Protein AF-A0A1I5BWS5-F1 (afdb_monomer_lite)

Organism: NCBI:txid287099

Radius of gyration: 13.73 Å; chains: 1; bounding box: 41×24×37 Å

Foldseek 3Di:
DPPQPQDPPVNVLVVLVVAFDALVRLVVVVVCNQWGWRDKAFDPAFAADPPPRDTDRDDDPPGFGMKIWTGHPVHRDIDIDTHHRDPHGDRSVVSVVVND

Secondary structure (DSSP, 8-state):
--------HHHHHHHHHHS-B-HHHHHHHHTTTTSEEEEEEE-SSSEE-TTT--EESS--TT-BSEEEEEEETTEEEEEEEEEPPPSS-B-HHHHHHHT-

pLDDT: mean 71.41, std 15.78, range [27.64, 90.31]

Structure (mmCIF, N/CA/C/O backbone):
data_AF-A0A1I5BWS5-F1
#
_entry.id   AF-A0A1I5BWS5-F1
#
loop_
_atom_site.group_PDB
_atom_site.id
_atom_site.type_symbol
_atom_site.label_atom_id
_atom_site.label_alt_id
_atom_site.label_comp_id
_atom_site.label_asym_id
_atom_site.label_entity_id
_atom_site.label_seq_id
_atom_site.pdbx_PDB_ins_code
_atom_site.Cartn_x
_atom_site.Cartn_y
_atom_site.Cartn_z
_atom_site.occupancy
_atom_site.B_iso_or_equiv
_atom_site.auth_seq_id
_atom_site.auth_comp_id
_atom_site.auth_asym_id
_atom_site.auth_atom_id
_atom_site.pdbx_PDB_model_num
ATOM 1 N N . MET A 1 1 ? -23.717 -10.216 -1.844 1.00 32.53 1 MET A N 1
ATOM 2 C CA . MET A 1 1 ? -22.796 -9.976 -0.706 1.00 32.53 1 MET A CA 1
ATOM 3 C C . MET A 1 1 ? -21.353 -9.957 -1.200 1.00 32.53 1 MET A C 1
ATOM 5 O O . MET A 1 1 ? -20.829 -11.010 -1.544 1.00 32.53 1 MET A O 1
ATOM 9 N N . LYS A 1 2 ? -20.706 -8.785 -1.285 1.00 30.11 2 LYS A N 1
ATOM 10 C CA . LYS A 1 2 ? -19.258 -8.714 -1.544 1.00 30.11 2 LYS A CA 1
ATOM 11 C C . LYS A 1 2 ? -18.541 -9.134 -0.258 1.00 30.11 2 LYS A C 1
ATOM 13 O O . LYS A 1 2 ? -18.718 -8.485 0.766 1.00 30.11 2 LYS A O 1
ATOM 18 N N . LYS A 1 3 ? -17.799 -10.247 -0.292 1.00 27.64 3 LYS A N 1
ATOM 19 C CA . LYS A 1 3 ? -16.961 -10.695 0.829 1.00 27.64 3 LYS A CA 1
ATOM 20 C C . LYS A 1 3 ? -15.888 -9.633 1.066 1.00 27.64 3 LYS A C 1
ATOM 22 O O . LYS A 1 3 ? -14.917 -9.559 0.320 1.00 27.64 3 LYS A O 1
ATOM 27 N N . GLU A 1 4 ? -16.082 -8.782 2.065 1.00 33.72 4 GLU A N 1
ATOM 28 C CA . GLU A 1 4 ? -15.039 -7.863 2.496 1.00 33.72 4 GLU A CA 1
ATOM 29 C C . GLU A 1 4 ? -13.938 -8.688 3.166 1.00 33.72 4 GLU A C 1
ATOM 31 O O . GLU A 1 4 ? -14.104 -9.199 4.273 1.00 33.72 4 GLU A O 1
ATOM 36 N N . VAL A 1 5 ? -12.816 -8.862 2.469 1.00 36.97 5 VAL A N 1
ATOM 37 C CA . VAL A 1 5 ? -11.629 -9.502 3.036 1.00 36.97 5 VAL A CA 1
ATOM 38 C C . VAL A 1 5 ? -11.092 -8.568 4.114 1.00 36.97 5 VAL A C 1
ATOM 40 O O . VAL A 1 5 ? -10.425 -7.578 3.824 1.00 36.97 5 VAL A O 1
ATOM 43 N N . VAL A 1 6 ? -11.416 -8.855 5.373 1.00 40.31 6 VAL A N 1
ATOM 44 C CA . VAL A 1 6 ? -10.812 -8.177 6.520 1.00 40.31 6 VAL A CA 1
ATOM 45 C C . VAL A 1 6 ? -9.341 -8.583 6.550 1.00 40.31 6 VAL A C 1
ATOM 47 O O . VAL A 1 6 ? -8.982 -9.672 6.997 1.00 40.31 6 VAL A O 1
ATOM 50 N N . PHE A 1 7 ? -8.477 -7.723 6.016 1.00 45.06 7 PHE A N 1
ATOM 51 C CA . PHE A 1 7 ? -7.035 -7.925 6.067 1.00 45.06 7 PHE A CA 1
ATOM 52 C C . PHE A 1 7 ? -6.558 -7.760 7.518 1.00 45.06 7 PHE A C 1
ATOM 54 O O . PHE A 1 7 ? -6.295 -6.660 7.994 1.00 45.06 7 PHE A O 1
ATOM 61 N N . ASN A 1 8 ? -6.477 -8.885 8.229 1.00 55.72 8 ASN A N 1
ATOM 62 C CA . ASN A 1 8 ? -5.864 -9.008 9.549 1.00 55.72 8 ASN A CA 1
ATOM 63 C C . ASN A 1 8 ? -4.362 -8.630 9.472 1.00 55.72 8 ASN A C 1
ATOM 65 O O . ASN A 1 8 ? -3.716 -8.843 8.441 1.00 55.72 8 ASN A O 1
ATOM 69 N N . ILE A 1 9 ? -3.800 -8.121 10.576 1.00 55.72 9 ILE A N 1
ATOM 70 C CA . ILE A 1 9 ? -2.363 -7.930 10.880 1.00 55.72 9 ILE A CA 1
ATOM 71 C C . ILE A 1 9 ? -1.440 -8.972 10.218 1.00 55.72 9 ILE A C 1
ATOM 73 O O . ILE A 1 9 ? -0.340 -8.634 9.777 1.00 55.72 9 ILE A O 1
ATOM 77 N N . THR A 1 10 ? -1.870 -10.230 10.101 1.00 56.28 10 THR A N 1
ATOM 78 C CA . THR A 1 10 ? -1.130 -11.312 9.430 1.00 56.28 10 THR A CA 1
ATOM 79 C C . THR A 1 10 ? -0.807 -11.029 7.954 1.00 56.28 10 THR A C 1
ATOM 81 O O . THR A 1 10 ? 0.305 -11.321 7.510 1.00 56.28 10 THR A O 1
ATOM 84 N N . GLY A 1 11 ? -1.732 -10.440 7.189 1.00 61.88 11 GLY A N 1
ATOM 85 C CA . GLY A 1 11 ? -1.511 -10.085 5.781 1.00 61.88 11 GLY A CA 1
ATOM 86 C C . GLY A 1 11 ? -0.523 -8.929 5.626 1.00 61.88 11 GLY A C 1
ATOM 87 O O . GLY A 1 11 ? 0.392 -9.001 4.805 1.00 61.88 11 GLY A O 1
ATOM 88 N N . LEU A 1 12 ? -0.632 -7.923 6.499 1.00 63.50 12 LEU A N 1
ATOM 89 C CA . LEU A 1 12 ? 0.324 -6.817 6.576 1.00 63.50 12 LEU A CA 1
ATOM 90 C C . LEU A 1 12 ? 1.727 -7.339 6.924 1.00 63.50 12 LEU A C 1
ATOM 92 O O . LEU A 1 12 ? 2.698 -6.998 6.261 1.00 63.50 12 LEU A O 1
ATOM 96 N N . ARG 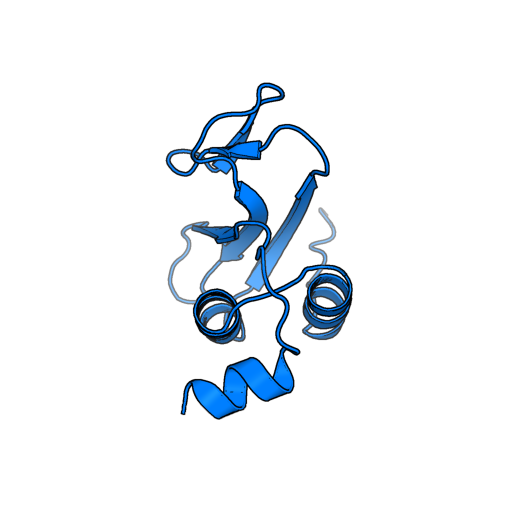A 1 13 ? 1.830 -8.246 7.907 1.00 60.41 13 ARG A N 1
ATOM 97 C CA . ARG A 1 13 ? 3.094 -8.885 8.309 1.00 60.41 13 ARG A CA 1
ATOM 98 C C . ARG A 1 13 ? 3.758 -9.672 7.181 1.00 60.41 13 ARG A C 1
ATOM 100 O O . ARG A 1 13 ? 4.980 -9.645 7.089 1.00 60.41 13 ARG A O 1
ATOM 107 N N . LYS A 1 14 ? 2.995 -10.384 6.345 1.00 64.62 14 LYS A N 1
ATOM 108 C CA . LYS A 1 14 ? 3.554 -11.102 5.186 1.00 64.62 14 LYS A CA 1
ATOM 109 C C . LYS A 1 14 ? 4.097 -10.126 4.145 1.00 64.62 14 LYS A C 1
ATOM 111 O O . LYS A 1 14 ? 5.233 -10.276 3.713 1.00 64.62 14 LYS A O 1
ATOM 116 N N . LEU A 1 15 ? 3.333 -9.088 3.820 1.00 66.56 15 LEU A N 1
ATOM 117 C CA . LEU A 1 15 ? 3.749 -8.036 2.892 1.00 66.56 15 LEU A CA 1
ATOM 118 C C . LEU A 1 15 ? 5.047 -7.349 3.350 1.00 66.56 15 LEU A C 1
ATOM 120 O O . LEU A 1 15 ? 5.993 -7.206 2.585 1.00 66.56 15 LEU A O 1
ATOM 124 N N . VAL A 1 16 ? 5.110 -7.019 4.639 1.00 60.00 16 VAL A N 1
ATOM 125 C CA . VAL A 1 16 ? 6.266 -6.444 5.335 1.00 60.00 16 VAL A CA 1
ATOM 126 C C . VAL A 1 16 ? 7.516 -7.337 5.270 1.00 60.00 16 VAL A C 1
ATOM 128 O O . VAL A 1 16 ? 8.625 -6.820 5.310 1.00 60.00 16 VAL A O 1
ATOM 131 N N . ARG A 1 17 ? 7.381 -8.669 5.179 1.00 60.03 17 ARG A N 1
ATOM 132 C CA . ARG A 1 17 ? 8.548 -9.568 5.049 1.00 60.03 17 ARG A CA 1
ATOM 133 C C . ARG A 1 17 ? 9.175 -9.521 3.660 1.00 60.03 17 ARG A C 1
ATOM 135 O O . ARG A 1 17 ? 10.384 -9.675 3.546 1.00 60.03 17 ARG A O 1
ATOM 142 N N . HIS A 1 18 ? 8.365 -9.326 2.623 1.00 63.22 18 HIS A N 1
ATOM 143 C CA . HIS A 1 18 ? 8.840 -9.278 1.237 1.00 63.22 18 HIS A CA 1
ATOM 144 C C . HIS A 1 18 ? 9.189 -7.857 0.784 1.00 63.22 18 HIS A C 1
ATOM 146 O O . HIS A 1 18 ? 9.949 -7.672 -0.165 1.00 63.22 18 HIS A O 1
ATOM 152 N N . TYR A 1 19 ? 8.663 -6.850 1.479 1.00 65.19 19 TYR A N 1
ATOM 153 C CA . TYR A 1 19 ? 8.900 -5.450 1.188 1.00 65.19 19 TYR A CA 1
ATOM 154 C C . TYR A 1 19 ? 9.949 -4.864 2.134 1.00 65.19 19 TYR A C 1
ATOM 156 O O . TYR A 1 19 ? 9.752 -4.815 3.346 1.00 65.19 19 TYR A O 1
ATOM 164 N N . LYS A 1 20 ? 11.066 -4.382 1.580 1.00 66.25 20 LYS A N 1
ATOM 165 C CA . LYS A 1 20 ? 12.087 -3.666 2.353 1.00 66.25 20 LYS A CA 1
ATOM 166 C C . LYS A 1 20 ? 11.499 -2.331 2.815 1.00 66.25 20 LYS A C 1
ATOM 168 O O . LYS A 1 20 ? 11.277 -1.444 1.993 1.00 66.25 20 LYS A O 1
ATOM 173 N N . LEU A 1 21 ? 11.220 -2.212 4.111 1.00 66.12 21 LEU A N 1
ATOM 174 C CA . LEU A 1 21 ? 10.736 -0.980 4.731 1.00 66.12 21 LEU A CA 1
ATOM 175 C C . LEU A 1 21 ? 11.905 -0.209 5.335 1.00 66.12 21 LEU A C 1
ATOM 177 O O . LEU A 1 21 ? 12.810 -0.800 5.926 1.00 66.12 21 LEU A O 1
ATOM 181 N N . ASN A 1 22 ? 11.844 1.113 5.229 1.00 67.81 22 ASN A N 1
ATOM 182 C CA . ASN A 1 22 ? 12.627 2.005 6.076 1.00 67.81 22 ASN A CA 1
ATOM 183 C C . ASN A 1 22 ? 11.808 2.397 7.323 1.00 67.81 22 ASN A C 1
ATOM 185 O O . ASN A 1 22 ? 10.602 2.144 7.411 1.00 67.81 22 ASN A O 1
ATOM 189 N N . THR A 1 23 ? 12.463 3.051 8.278 1.00 67.81 23 THR A N 1
ATOM 190 C CA . THR A 1 23 ? 11.869 3.537 9.534 1.00 67.81 23 THR A CA 1
ATOM 191 C C . THR A 1 23 ? 10.608 4.383 9.310 1.00 67.81 23 THR A C 1
ATOM 193 O O . THR A 1 23 ? 9.572 4.161 9.940 1.00 67.81 23 THR A O 1
ATOM 196 N N . ARG A 1 24 ? 10.640 5.299 8.333 1.00 72.88 24 ARG A N 1
ATOM 197 C CA . ARG A 1 24 ? 9.514 6.189 8.009 1.00 72.88 24 ARG A CA 1
ATOM 198 C C . ARG A 1 24 ? 8.300 5.424 7.478 1.00 72.88 24 ARG A C 1
ATOM 200 O O . ARG A 1 24 ? 7.162 5.781 7.780 1.00 72.88 24 ARG A O 1
ATOM 207 N N . ASP A 1 25 ? 8.526 4.377 6.698 1.00 73.62 25 ASP A N 1
ATOM 208 C CA . ASP A 1 25 ? 7.464 3.542 6.143 1.00 73.62 25 ASP A CA 1
ATOM 209 C C . ASP A 1 25 ? 6.831 2.650 7.219 1.00 73.62 25 ASP A C 1
ATOM 211 O O . ASP A 1 25 ? 5.609 2.492 7.246 1.00 73.62 25 ASP A O 1
ATOM 215 N N . ALA A 1 26 ? 7.625 2.145 8.169 1.00 71.75 26 ALA A N 1
ATOM 216 C CA . ALA A 1 26 ? 7.111 1.398 9.316 1.00 71.75 26 ALA A CA 1
ATOM 217 C C . ALA A 1 26 ? 6.210 2.259 10.219 1.00 71.75 26 ALA A C 1
ATOM 219 O O . ALA A 1 26 ? 5.139 1.804 10.625 1.00 71.75 26 ALA A O 1
ATOM 220 N N . LEU A 1 27 ? 6.585 3.519 10.469 1.00 73.06 27 LEU A N 1
ATOM 221 C CA . LEU A 1 27 ? 5.753 4.479 11.204 1.00 73.06 27 LEU A CA 1
ATOM 222 C C . LEU A 1 27 ? 4.401 4.723 10.526 1.00 73.06 27 LEU A C 1
ATOM 224 O O . LEU A 1 27 ? 3.358 4.693 11.181 1.00 73.06 27 LEU A O 1
ATOM 228 N N . LYS A 1 28 ? 4.396 4.903 9.200 1.00 79.44 28 LYS A N 1
ATOM 229 C CA . LYS A 1 28 ? 3.153 5.070 8.430 1.00 79.44 28 LYS A CA 1
ATOM 230 C C . LYS A 1 28 ? 2.258 3.835 8.528 1.00 79.44 28 LYS A C 1
ATOM 232 O O . LYS A 1 28 ? 1.053 3.970 8.715 1.00 79.44 28 LYS A O 1
ATOM 237 N N . LEU A 1 29 ? 2.843 2.638 8.451 1.00 77.44 29 LEU A N 1
ATOM 238 C CA . LEU A 1 29 ? 2.114 1.379 8.623 1.00 77.44 29 LEU A CA 1
ATOM 239 C C . LEU A 1 29 ? 1.559 1.217 10.041 1.00 77.44 29 LEU A C 1
ATOM 241 O O . LEU A 1 29 ? 0.452 0.707 10.195 1.00 77.44 29 LEU A O 1
ATOM 245 N N . ARG A 1 30 ? 2.273 1.691 11.073 1.00 73.69 30 ARG A N 1
ATOM 246 C CA . ARG A 1 30 ? 1.776 1.683 12.457 1.00 73.69 30 ARG A CA 1
ATOM 247 C C . ARG A 1 30 ? 0.488 2.499 12.597 1.00 73.69 30 ARG A C 1
ATOM 249 O O . ARG A 1 30 ? -0.442 2.066 13.271 1.00 73.69 30 ARG A O 1
ATOM 256 N N . GLY A 1 31 ? 0.384 3.627 11.896 1.00 74.94 31 GLY A N 1
ATOM 257 C CA . GLY A 1 31 ? -0.846 4.426 11.848 1.00 74.94 31 GLY A CA 1
ATOM 258 C C . GLY A 1 31 ? -2.061 3.685 11.268 1.00 74.94 31 GLY A C 1
ATOM 259 O O . GLY A 1 31 ? -3.199 4.086 11.508 1.00 74.94 31 GLY A O 1
ATOM 260 N N . LEU A 1 32 ? -1.847 2.581 10.544 1.00 77.81 32 LEU A N 1
ATOM 261 C CA . LEU A 1 32 ? -2.914 1.782 9.945 1.00 77.81 32 LEU A CA 1
ATOM 262 C C . LEU A 1 32 ? -3.437 0.656 10.846 1.00 77.81 32 LEU A C 1
ATOM 264 O O . LEU A 1 32 ? -4.416 0.024 10.464 1.00 77.81 32 LEU A O 1
ATOM 268 N N . PHE A 1 33 ? -2.857 0.403 12.029 1.00 71.44 33 PHE A N 1
ATOM 269 C CA . PHE A 1 33 ? -3.298 -0.704 12.900 1.00 71.44 33 PHE A CA 1
ATOM 270 C C . PHE A 1 33 ? -4.775 -0.615 13.302 1.00 71.44 33 PHE A C 1
ATOM 272 O O . PHE A 1 33 ? -5.441 -1.639 13.406 1.00 71.44 33 PHE A O 1
ATOM 279 N N . ASN A 1 34 ? -5.290 0.604 13.466 1.00 76.19 34 ASN A N 1
ATOM 280 C CA . ASN A 1 34 ? -6.696 0.854 13.795 1.00 76.19 34 ASN A CA 1
ATOM 281 C C . ASN A 1 34 ? -7.555 1.141 12.551 1.00 76.19 34 ASN A C 1
ATOM 283 O O . ASN A 1 34 ? -8.706 1.556 12.671 1.00 76.19 34 ASN A O 1
ATOM 287 N N . SER A 1 35 ? -6.988 0.983 11.354 1.00 82.75 35 SER A N 1
ATOM 288 C CA . SER A 1 35 ? -7.678 1.199 10.086 1.00 82.75 35 SER A CA 1
ATOM 289 C C . SER A 1 35 ? -8.126 -0.123 9.481 1.00 82.75 35 SER A C 1
ATOM 291 O O . SER A 1 35 ? -7.447 -1.146 9.564 1.00 82.75 35 SER A O 1
ATOM 293 N N . ARG A 1 36 ? -9.261 -0.086 8.790 1.00 83.88 36 ARG A N 1
ATOM 294 C CA . ARG A 1 36 ? -9.726 -1.204 7.984 1.00 83.88 36 ARG A CA 1
ATOM 295 C C . ARG A 1 36 ? -8.990 -1.202 6.652 1.00 83.88 36 ARG A C 1
ATOM 297 O O . ARG A 1 36 ? -9.220 -0.325 5.824 1.00 83.88 36 ARG A O 1
ATOM 304 N N . ILE A 1 37 ? -8.133 -2.188 6.423 1.00 84.12 37 ILE A N 1
ATOM 305 C CA . ILE A 1 37 ? -7.472 -2.358 5.128 1.00 84.12 37 ILE A CA 1
ATOM 306 C C . ILE A 1 37 ? -8.482 -2.890 4.104 1.00 84.12 37 ILE A C 1
ATOM 308 O O . ILE A 1 37 ? -9.127 -3.907 4.343 1.00 84.12 37 ILE A O 1
ATOM 312 N N . ILE A 1 38 ? -8.605 -2.195 2.971 1.00 85.75 38 ILE A N 1
ATOM 313 C CA . ILE A 1 38 ? -9.488 -2.563 1.854 1.00 85.75 38 ILE A CA 1
ATOM 314 C C . ILE A 1 38 ? -8.728 -3.410 0.834 1.00 85.75 38 ILE A C 1
ATOM 316 O O . ILE A 1 38 ? -9.213 -4.445 0.388 1.00 85.75 38 ILE A O 1
ATOM 320 N N . SER A 1 39 ? -7.533 -2.965 0.440 1.00 85.00 39 SER A N 1
ATOM 321 C CA . SER A 1 39 ? -6.734 -3.658 -0.573 1.00 85.00 39 SER A CA 1
ATOM 322 C C . SER A 1 39 ? -5.260 -3.326 -0.441 1.00 85.00 39 SER A C 1
ATOM 324 O O . SER A 1 39 ? -4.911 -2.201 -0.079 1.00 85.00 39 SER A O 1
ATOM 326 N N . ILE A 1 40 ? -4.406 -4.262 -0.836 1.00 84.75 40 ILE A N 1
ATOM 327 C CA . ILE A 1 40 ? -2.965 -4.063 -0.936 1.00 84.75 40 ILE A CA 1
ATOM 328 C C . ILE A 1 40 ? -2.533 -4.453 -2.350 1.00 84.75 40 ILE A C 1
ATOM 330 O O . ILE A 1 40 ? -2.914 -5.517 -2.828 1.00 84.75 40 ILE A O 1
ATOM 334 N N . ALA A 1 41 ? -1.758 -3.599 -3.014 1.00 86.06 41 ALA A N 1
ATOM 335 C CA . ALA A 1 41 ? -1.248 -3.835 -4.360 1.00 86.06 41 ALA A CA 1
ATOM 336 C C . ALA A 1 41 ? 0.254 -3.545 -4.413 1.00 86.06 41 ALA A C 1
ATOM 338 O O . ALA A 1 41 ? 0.699 -2.514 -3.911 1.00 86.06 41 ALA A O 1
ATOM 339 N N . TYR A 1 42 ? 1.012 -4.452 -5.026 1.00 85.62 42 TYR A N 1
ATOM 340 C CA . TYR A 1 42 ? 2.454 -4.349 -5.235 1.00 85.62 42 TYR A CA 1
ATOM 341 C C . TYR A 1 42 ? 2.763 -4.444 -6.728 1.00 85.62 42 TYR A C 1
ATOM 343 O O . TYR A 1 42 ? 2.097 -5.197 -7.437 1.00 85.62 42 TYR A O 1
ATOM 351 N N . THR A 1 43 ? 3.782 -3.719 -7.186 1.00 83.75 43 THR A N 1
ATOM 352 C CA . THR A 1 43 ? 4.307 -3.855 -8.545 1.00 83.75 43 THR A CA 1
ATOM 353 C C . THR A 1 43 ? 5.830 -3.962 -8.559 1.00 83.75 43 THR A C 1
ATOM 355 O O . THR A 1 43 ? 6.522 -3.288 -7.793 1.00 83.75 43 THR A O 1
ATOM 358 N N . ALA A 1 44 ? 6.346 -4.822 -9.440 1.00 79.44 44 ALA A N 1
ATOM 359 C CA . ALA A 1 44 ? 7.780 -4.994 -9.664 1.00 79.44 44 ALA A CA 1
ATOM 360 C C . ALA A 1 44 ? 8.348 -3.976 -10.669 1.00 79.44 44 ALA A C 1
ATOM 362 O O . ALA A 1 44 ? 9.522 -3.628 -10.565 1.00 79.44 44 ALA A O 1
ATOM 363 N N . SER A 1 45 ? 7.516 -3.489 -11.596 1.00 80.50 45 SER A N 1
ATOM 364 C CA . SER A 1 45 ? 7.846 -2.496 -12.626 1.00 80.50 45 SER A CA 1
ATOM 365 C C . SER A 1 45 ? 6.760 -1.416 -12.717 1.00 80.50 45 SER A C 1
ATOM 367 O O . SER A 1 45 ? 5.611 -1.639 -12.327 1.00 80.50 45 SER A O 1
ATOM 369 N N . GLY A 1 46 ? 7.109 -0.218 -13.189 1.00 84.81 46 GLY A N 1
ATOM 370 C CA . GLY A 1 46 ? 6.192 0.927 -13.151 1.00 84.81 46 GLY A CA 1
ATOM 371 C C . GLY A 1 46 ? 5.953 1.429 -11.720 1.00 84.81 46 GLY A C 1
ATOM 372 O O . GLY A 1 46 ? 6.837 1.340 -10.865 1.00 84.81 46 GLY A O 1
ATOM 373 N N . GLY A 1 47 ? 4.785 2.008 -11.440 1.00 89.31 47 GLY A N 1
ATOM 374 C CA . GLY A 1 47 ? 4.477 2.500 -10.096 1.00 89.31 47 GLY A CA 1
ATOM 375 C C . GLY A 1 47 ? 3.093 3.105 -9.92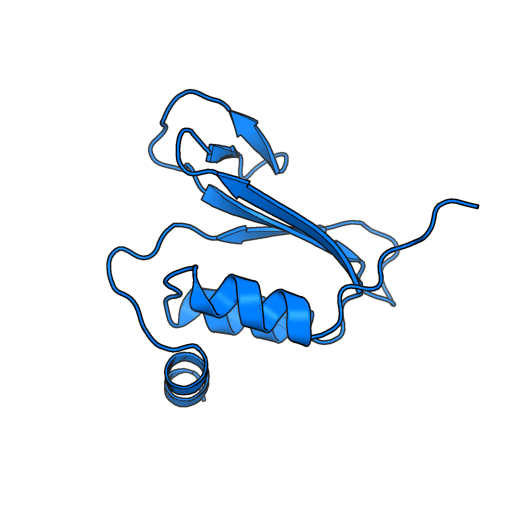3 1.00 89.31 47 GLY A C 1
ATOM 376 O O . GLY A 1 47 ? 2.374 3.356 -10.885 1.00 89.31 47 GLY A O 1
ATOM 377 N N . PHE A 1 48 ? 2.730 3.328 -8.666 1.00 89.31 48 PHE A N 1
ATOM 378 C CA . PHE A 1 48 ? 1.523 4.035 -8.263 1.00 89.31 48 PHE A CA 1
ATOM 379 C C . PHE A 1 48 ? 1.802 5.533 -8.143 1.00 89.31 48 PHE A C 1
ATOM 381 O O . PHE A 1 48 ? 2.825 5.924 -7.576 1.00 89.31 48 PHE A O 1
ATOM 388 N N . ASP A 1 49 ? 0.889 6.359 -8.641 1.00 86.75 49 ASP A N 1
ATOM 389 C CA . ASP A 1 49 ? 0.983 7.817 -8.567 1.00 86.75 49 ASP A CA 1
ATOM 390 C C . ASP A 1 49 ? 0.467 8.352 -7.221 1.00 86.75 49 ASP A C 1
ATOM 392 O O . ASP A 1 49 ? -0.523 7.866 -6.676 1.00 86.75 49 ASP A O 1
ATOM 396 N N . SER A 1 50 ? 1.139 9.359 -6.659 1.00 85.56 50 SER A N 1
ATOM 397 C CA . SER A 1 50 ? 0.787 9.917 -5.347 1.00 85.56 50 SER A CA 1
ATOM 398 C C . SER A 1 50 ? -0.474 10.760 -5.303 1.00 85.56 50 SER A C 1
ATOM 400 O O . SER A 1 50 ? -1.038 10.917 -4.221 1.00 85.56 50 SER A O 1
ATOM 402 N N . SER A 1 51 ? -0.910 11.309 -6.433 1.00 87.25 51 SER A N 1
ATOM 403 C CA . SER A 1 51 ? -2.099 12.156 -6.495 1.00 87.25 51 SER A CA 1
ATOM 404 C C . SER A 1 51 ? -3.385 11.332 -6.462 1.00 87.25 51 SER A C 1
ATOM 406 O O . SER A 1 51 ? -4.328 11.694 -5.762 1.00 87.25 51 SER A O 1
ATOM 408 N N . ASN A 1 52 ? -3.409 10.199 -7.168 1.00 87.88 52 ASN A N 1
ATOM 409 C CA . ASN A 1 52 ? -4.627 9.415 -7.389 1.00 87.88 52 ASN A CA 1
ATOM 410 C C . ASN A 1 52 ? -4.510 7.938 -6.965 1.00 87.88 52 ASN A C 1
ATOM 412 O O . ASN A 1 52 ? -5.523 7.256 -6.822 1.00 87.88 52 ASN A O 1
ATOM 416 N N . GLY A 1 53 ? -3.299 7.435 -6.712 1.00 86.56 53 GLY A N 1
ATOM 417 C CA . GLY A 1 53 ? -3.056 6.042 -6.350 1.00 86.56 53 GLY A CA 1
ATOM 418 C C . GLY A 1 53 ? -3.231 5.050 -7.505 1.00 86.56 53 GLY A C 1
ATOM 419 O O . GLY A 1 53 ? -3.316 3.849 -7.231 1.00 86.56 53 GLY A O 1
ATOM 420 N N . GLU A 1 54 ? -3.317 5.514 -8.752 1.00 89.75 54 GLU A N 1
ATOM 421 C CA . GLU A 1 54 ? -3.435 4.685 -9.955 1.00 89.75 54 GLU A CA 1
ATOM 422 C C . GLU A 1 54 ? -2.078 4.162 -1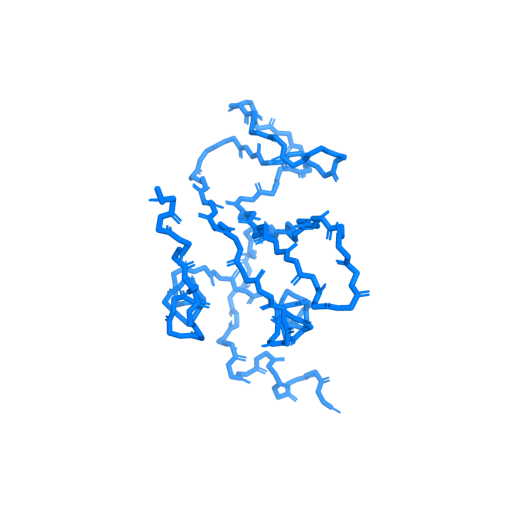0.423 1.00 89.75 54 GLU A C 1
ATOM 424 O O . GLU A 1 54 ? -1.035 4.753 -10.141 1.00 89.75 54 GLU A O 1
ATOM 429 N N . PHE A 1 55 ? -2.097 3.023 -11.116 1.00 89.50 55 PHE A N 1
ATOM 430 C CA . PHE A 1 55 ? -0.892 2.381 -11.633 1.00 89.50 55 PHE A CA 1
ATOM 431 C C . PHE A 1 55 ? -0.511 2.916 -13.017 1.00 89.50 55 PHE A C 1
ATOM 433 O O . PHE A 1 55 ? -1.345 3.001 -13.917 1.00 89.50 55 PHE A O 1
ATOM 440 N N . TYR A 1 56 ? 0.780 3.180 -13.208 1.00 88.25 56 TYR A N 1
ATOM 441 C CA . TYR A 1 56 ? 1.373 3.574 -14.478 1.00 88.25 56 TYR A CA 1
ATOM 442 C C . TYR A 1 56 ? 2.565 2.672 -14.804 1.00 88.25 56 TYR A C 1
ATOM 444 O O . TYR A 1 56 ? 3.480 2.508 -13.998 1.00 88.25 56 TYR A O 1
ATOM 452 N N . ALA A 1 57 ? 2.575 2.117 -16.017 1.00 84.19 57 ALA A N 1
ATOM 453 C CA . ALA A 1 57 ? 3.604 1.172 -16.453 1.00 84.19 57 ALA A CA 1
ATOM 454 C C . ALA A 1 57 ? 4.988 1.813 -16.678 1.00 84.19 57 ALA A C 1
ATOM 456 O O . ALA A 1 57 ? 6.002 1.128 -16.588 1.00 84.19 57 ALA A O 1
ATOM 457 N N . LYS A 1 58 ? 5.052 3.121 -16.967 1.00 77.62 58 LYS A N 1
ATOM 458 C CA . LYS A 1 58 ? 6.323 3.833 -17.178 1.00 77.62 58 LYS A CA 1
ATOM 459 C C . LYS A 1 58 ? 6.978 4.182 -15.842 1.00 77.62 58 LYS A C 1
ATOM 461 O O . LYS A 1 58 ? 6.324 4.737 -14.957 1.00 77.62 58 LYS A O 1
ATOM 466 N N . GLU A 1 59 ? 8.273 3.898 -15.716 1.00 65.50 59 GLU A N 1
ATOM 467 C CA . GLU A 1 59 ? 9.051 4.344 -14.562 1.00 65.50 59 GLU A CA 1
ATOM 468 C C . GLU A 1 59 ? 9.199 5.873 -14.550 1.00 65.50 59 GLU A C 1
ATOM 470 O O . GLU A 1 59 ? 9.642 6.474 -15.525 1.00 65.50 59 GLU A O 1
ATOM 475 N N . ARG A 1 60 ? 8.765 6.508 -13.457 1.00 67.06 60 ARG A N 1
ATOM 476 C CA . ARG A 1 60 ? 8.943 7.937 -13.160 1.00 67.06 60 ARG A CA 1
ATOM 477 C C . ARG A 1 60 ? 9.678 8.059 -11.827 1.00 67.06 60 ARG A C 1
ATOM 479 O O . ARG A 1 60 ? 9.563 7.173 -10.980 1.00 67.06 60 ARG A O 1
ATOM 486 N N . GLU A 1 61 ? 10.370 9.172 -11.593 1.00 60.34 61 GLU A N 1
ATOM 487 C CA . GLU A 1 61 ? 11.153 9.393 -10.359 1.00 60.34 61 GLU A CA 1
ATOM 488 C C . GLU A 1 61 ? 10.350 9.238 -9.056 1.00 60.34 61 GLU A C 1
ATOM 490 O 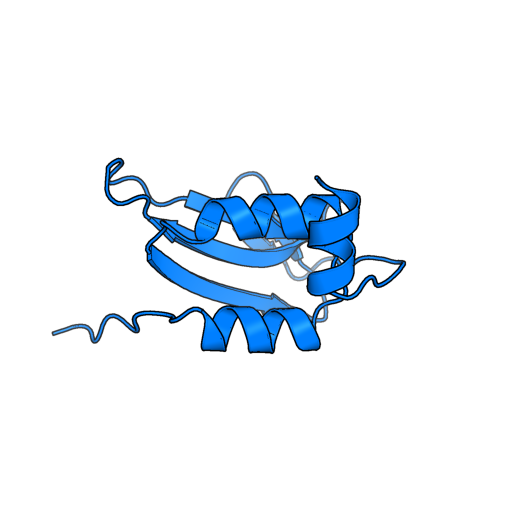O . GLU A 1 61 ? 10.900 8.943 -7.992 1.00 60.34 61 GLU A O 1
ATOM 495 N N . VAL A 1 62 ? 9.032 9.422 -9.120 1.00 63.91 62 VAL A N 1
ATOM 496 C CA . VAL A 1 62 ? 8.136 9.361 -7.962 1.00 63.91 62 VAL A CA 1
ATOM 497 C C . VAL A 1 62 ? 7.402 8.031 -7.813 1.00 63.91 62 VAL A C 1
ATOM 499 O O . VAL A 1 62 ? 6.512 7.934 -6.976 1.00 63.91 62 VAL A O 1
ATOM 502 N N . ASN A 1 63 ? 7.771 6.993 -8.560 1.00 73.56 63 ASN A N 1
ATOM 503 C CA . ASN A 1 63 ? 7.019 5.744 -8.570 1.00 73.56 63 ASN A CA 1
ATOM 504 C C . ASN A 1 63 ? 7.039 5.012 -7.221 1.00 73.56 63 ASN A C 1
ATOM 506 O O . ASN A 1 63 ? 8.074 4.554 -6.729 1.00 73.56 63 ASN A O 1
ATOM 510 N N . TYR A 1 64 ? 5.853 4.866 -6.633 1.00 85.44 64 TYR A N 1
ATOM 511 C CA . TYR A 1 64 ? 5.637 4.053 -5.443 1.00 85.44 64 TYR A CA 1
ATOM 512 C C . TYR A 1 64 ? 5.338 2.616 -5.868 1.00 85.44 64 TYR A C 1
ATOM 514 O O . TYR A 1 64 ? 4.535 2.389 -6.766 1.00 85.44 64 TYR A O 1
ATOM 522 N N . GLN A 1 65 ? 5.968 1.629 -5.237 1.00 86.00 65 GLN A N 1
ATOM 523 C CA . GLN A 1 65 ? 5.824 0.224 -5.643 1.00 86.00 65 GLN A CA 1
ATOM 524 C C . GLN A 1 65 ? 4.771 -0.530 -4.840 1.00 86.00 65 GLN A C 1
ATOM 526 O O . GLN A 1 65 ? 4.397 -1.644 -5.199 1.00 86.00 65 GLN A O 1
ATOM 531 N N . LEU A 1 66 ? 4.287 0.068 -3.754 1.00 86.69 66 LEU A N 1
ATOM 532 C CA . LEU A 1 66 ? 3.290 -0.534 -2.893 1.00 86.69 66 LEU A CA 1
ATOM 533 C C . LEU A 1 66 ? 2.204 0.478 -2.546 1.00 86.69 66 LEU A C 1
ATOM 535 O O . LEU A 1 66 ? 2.497 1.586 -2.095 1.00 86.69 66 LEU A O 1
ATOM 539 N N . ARG A 1 67 ? 0.950 0.059 -2.713 1.00 90.00 67 ARG A N 1
ATOM 540 C CA . ARG A 1 67 ? -0.245 0.810 -2.339 1.00 90.00 67 ARG A CA 1
ATOM 541 C C . ARG A 1 67 ? -1.090 0.015 -1.361 1.00 90.00 67 ARG A C 1
ATOM 543 O O . ARG A 1 67 ? -1.426 -1.139 -1.614 1.00 90.00 67 ARG A O 1
ATOM 550 N N . ILE A 1 68 ? -1.510 0.669 -0.288 1.00 88.94 68 ILE A N 1
ATOM 551 C CA . ILE A 1 68 ? -2.449 0.127 0.691 1.00 88.94 68 ILE A CA 1
ATOM 552 C C . ILE A 1 68 ? -3.661 1.051 0.732 1.00 88.94 68 ILE A C 1
ATOM 554 O O . ILE A 1 68 ? -3.540 2.186 1.182 1.00 88.94 68 ILE A O 1
ATOM 558 N N . LYS A 1 69 ? -4.824 0.583 0.272 1.00 90.19 69 LYS A N 1
ATOM 559 C CA . LYS A 1 69 ? -6.100 1.283 0.471 1.00 90.19 69 LYS A CA 1
ATOM 560 C C . LYS A 1 69 ? -6.684 0.910 1.824 1.00 90.19 69 LYS A C 1
ATOM 562 O O . LYS A 1 69 ? -6.701 -0.270 2.182 1.00 90.19 69 LYS A O 1
ATOM 567 N N . TYR A 1 70 ? -7.191 1.896 2.548 1.00 88.50 70 TYR A N 1
ATOM 568 C CA . TYR A 1 70 ? -7.746 1.712 3.880 1.00 88.50 70 TYR A CA 1
ATOM 569 C C . TYR A 1 70 ? -8.868 2.711 4.183 1.00 88.50 70 TYR A C 1
ATOM 571 O O . TYR A 1 70 ? -8.931 3.797 3.606 1.00 88.50 70 TYR A O 1
ATOM 579 N N . LYS A 1 71 ? -9.738 2.341 5.123 1.00 88.00 71 LYS A N 1
ATOM 580 C CA . LYS A 1 71 ? -10.739 3.208 5.750 1.00 88.00 71 LYS A CA 1
ATOM 581 C C . LYS A 1 71 ? -10.402 3.401 7.218 1.00 88.00 71 LYS A C 1
ATOM 583 O O . LYS A 1 71 ? -10.024 2.457 7.911 1.00 88.00 71 LYS A O 1
ATOM 588 N N . ILE A 1 72 ? -10.567 4.625 7.699 1.00 84.88 72 ILE A N 1
ATOM 589 C CA . ILE A 1 72 ? -10.463 4.926 9.125 1.00 84.88 72 ILE A CA 1
ATOM 590 C C . ILE A 1 72 ? -11.878 4.778 9.700 1.00 84.88 72 ILE A C 1
ATOM 592 O O . ILE A 1 72 ? -12.780 5.412 9.170 1.00 84.88 72 ILE A O 1
ATOM 596 N N . PRO A 1 73 ? -12.118 4.002 10.772 1.00 77.50 73 PRO A N 1
ATOM 597 C CA . PRO A 1 73 ? -13.477 3.729 11.264 1.00 77.50 73 PRO A CA 1
ATOM 598 C C . PRO A 1 73 ? -14.324 4.974 11.571 1.00 77.50 73 PRO A C 1
ATOM 600 O O . PRO A 1 73 ? -15.543 4.920 11.501 1.00 77.50 73 PRO A O 1
ATOM 603 N N . LYS A 1 74 ? -13.676 6.100 11.895 1.00 78.56 74 LYS A N 1
ATOM 604 C CA . LYS A 1 74 ? -14.327 7.382 12.214 1.00 78.56 74 LYS A CA 1
ATOM 605 C C . LYS A 1 74 ? -14.473 8.333 11.024 1.00 78.56 74 LYS A C 1
ATOM 607 O O . LYS A 1 74 ? -15.064 9.395 11.161 1.00 78.56 74 LYS A O 1
ATOM 612 N N . ILE A 1 75 ? -13.871 8.002 9.887 1.00 75.25 75 ILE A N 1
ATOM 613 C CA . ILE A 1 75 ? -13.856 8.847 8.697 1.00 75.25 75 ILE A CA 1
ATOM 614 C C . ILE A 1 75 ? -14.256 7.931 7.548 1.00 75.25 75 ILE A C 1
ATOM 616 O O . ILE A 1 75 ? -13.430 7.146 7.086 1.00 7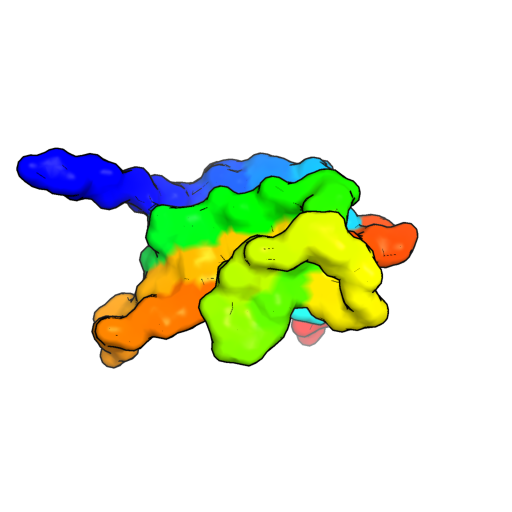5.25 75 ILE A O 1
ATOM 620 N N . ASP A 1 76 ? -15.494 8.038 7.061 1.00 73.12 76 ASP A N 1
ATOM 621 C CA . ASP A 1 76 ? -15.995 7.230 5.932 1.00 73.12 76 ASP A CA 1
ATOM 622 C C . ASP A 1 76 ? -15.381 7.639 4.576 1.00 73.12 76 ASP A C 1
ATOM 624 O O . ASP A 1 76 ? -15.994 7.595 3.515 1.00 73.12 76 ASP A O 1
ATOM 628 N N . LYS A 1 77 ? -14.119 8.065 4.602 1.00 82.69 77 LYS A N 1
ATOM 629 C CA . LYS A 1 77 ? -13.326 8.389 3.432 1.00 82.69 77 LYS A CA 1
ATOM 630 C C . LYS A 1 77 ? -12.278 7.310 3.239 1.00 82.69 77 LYS A C 1
ATOM 632 O O . LYS A 1 77 ? -11.479 7.027 4.135 1.00 82.69 77 LYS A O 1
ATOM 637 N N . GLU A 1 78 ? -12.258 6.746 2.040 1.00 87.56 78 GLU A N 1
ATOM 638 C CA . GLU A 1 78 ? -11.161 5.893 1.609 1.00 87.56 78 GLU A CA 1
ATOM 639 C C . GLU A 1 78 ? -9.883 6.715 1.468 1.00 87.56 78 GLU A C 1
ATOM 641 O O . GLU A 1 78 ? -9.874 7.831 0.944 1.00 87.56 78 GLU A O 1
ATOM 646 N N . LYS A 1 79 ? -8.787 6.145 1.954 1.00 90.31 79 LYS A N 1
ATOM 647 C CA . LYS A 1 79 ? -7.447 6.699 1.821 1.00 90.31 79 LYS A CA 1
ATOM 648 C C . LYS A 1 79 ? -6.527 5.641 1.246 1.00 90.31 79 LYS A C 1
ATOM 650 O O . LYS A 1 79 ? -6.814 4.443 1.293 1.00 90.31 79 LYS A O 1
ATOM 655 N N . PHE A 1 80 ? -5.398 6.088 0.721 1.00 90.19 80 PHE A N 1
ATOM 656 C CA . PHE A 1 80 ? -4.331 5.201 0.305 1.00 90.19 80 PHE A CA 1
ATOM 657 C C . PHE A 1 80 ? -3.002 5.642 0.907 1.00 90.19 80 PHE A C 1
ATOM 659 O O . PHE A 1 80 ? -2.709 6.828 1.038 1.00 90.19 80 PHE A O 1
ATOM 666 N N . LEU A 1 81 ? -2.208 4.654 1.297 1.00 89.44 81 LEU A N 1
ATOM 667 C CA . LEU A 1 81 ? -0.826 4.807 1.706 1.00 89.44 81 LEU A CA 1
ATOM 668 C C . LEU A 1 81 ? 0.050 4.269 0.580 1.00 89.44 81 LEU A C 1
ATOM 670 O O . LEU A 1 81 ? -0.146 3.137 0.135 1.00 89.44 81 LEU A O 1
ATOM 674 N N . LEU A 1 82 ? 1.021 5.070 0.152 1.00 88.75 82 LEU A N 1
ATOM 675 C CA . LEU A 1 82 ? 2.014 4.674 -0.835 1.00 88.75 82 LEU A CA 1
ATOM 676 C C . LEU A 1 82 ? 3.390 4.563 -0.201 1.00 88.75 82 LEU A C 1
ATOM 678 O O . LEU A 1 82 ? 3.821 5.462 0.528 1.00 88.75 82 LEU A O 1
ATOM 682 N N . LEU A 1 83 ? 4.082 3.474 -0.518 1.00 85.38 83 LEU A N 1
ATOM 683 C CA . LEU A 1 83 ? 5.433 3.201 -0.050 1.00 85.38 83 LEU A CA 1
ATOM 684 C C . LEU A 1 83 ? 6.364 3.042 -1.258 1.00 85.38 83 LEU A C 1
ATOM 686 O O . LEU A 1 83 ? 5.987 2.483 -2.292 1.00 85.38 83 LEU A O 1
ATOM 690 N N . ARG A 1 84 ? 7.583 3.575 -1.134 1.00 78.94 84 ARG A N 1
ATOM 691 C CA . ARG A 1 84 ? 8.662 3.384 -2.117 1.00 78.94 84 ARG A CA 1
ATOM 692 C C . ARG A 1 84 ? 9.479 2.168 -1.733 1.00 78.94 84 ARG A C 1
ATOM 694 O O . ARG A 1 84 ? 9.523 1.815 -0.555 1.00 78.94 84 ARG A O 1
ATOM 701 N N . LYS A 1 85 ? 10.085 1.496 -2.709 1.00 70.88 85 LYS A N 1
ATOM 702 C CA . LYS A 1 85 ? 11.003 0.397 -2.408 1.00 70.88 85 LYS A CA 1
ATOM 703 C C . LYS A 1 85 ? 12.176 0.994 -1.647 1.00 70.88 85 LYS A C 1
ATOM 705 O O . LYS A 1 85 ? 12.841 1.889 -2.171 1.00 70.88 85 LYS A O 1
ATOM 710 N N . ALA A 1 86 ? 12.419 0.556 -0.417 1.00 64.25 86 ALA A N 1
ATOM 711 C CA . ALA A 1 86 ? 13.584 1.049 0.292 1.00 64.25 86 ALA A CA 1
ATOM 712 C C . ALA A 1 86 ? 14.853 0.515 -0.395 1.00 64.25 86 ALA A C 1
ATOM 714 O O .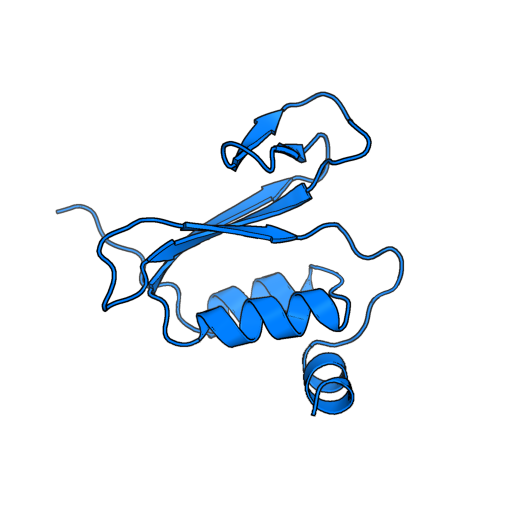 ALA A 1 86 ? 14.952 -0.682 -0.687 1.00 64.25 86 ALA A O 1
ATOM 715 N N . LYS A 1 87 ? 15.811 1.411 -0.672 1.00 59.44 87 LYS A N 1
ATOM 716 C CA . LYS A 1 87 ? 17.149 1.032 -1.157 1.00 59.44 87 LYS A CA 1
ATOM 717 C C . LYS A 1 87 ? 17.898 0.217 -0.090 1.00 59.44 87 LYS A C 1
ATOM 719 O O . LYS A 1 87 ? 18.585 -0.742 -0.424 1.00 59.44 87 LYS A O 1
ATOM 724 N N . GLU A 1 88 ? 17.644 0.514 1.184 1.00 53.53 88 GLU A N 1
ATOM 725 C CA . GLU A 1 88 ? 18.162 -0.196 2.357 1.00 53.53 88 GLU A CA 1
ATOM 726 C C . GLU A 1 88 ? 17.008 -0.795 3.174 1.00 53.53 88 GLU A C 1
ATOM 728 O O . GLU A 1 88 ? 15.991 -0.141 3.403 1.00 53.53 88 GLU A O 1
ATOM 733 N N . ALA A 1 89 ? 17.131 -2.060 3.583 1.00 52.31 89 ALA A N 1
ATOM 734 C CA . ALA A 1 89 ? 16.084 -2.764 4.323 1.00 52.31 89 ALA A CA 1
ATOM 735 C C . ALA A 1 89 ? 16.328 -2.694 5.824 1.00 52.31 89 ALA A C 1
ATOM 737 O O . ALA A 1 89 ? 17.414 -3.047 6.279 1.00 52.31 89 ALA A O 1
ATOM 738 N N . VAL A 1 90 ? 15.290 -2.392 6.600 1.00 55.19 90 VAL A N 1
ATOM 739 C CA . VAL A 1 90 ? 15.291 -2.631 8.045 1.00 55.19 90 VAL A CA 1
ATOM 740 C C . VAL A 1 90 ? 14.125 -3.559 8.381 1.00 55.19 90 VAL A C 1
ATOM 742 O O . VAL A 1 90 ? 13.055 -3.478 7.775 1.00 55.19 90 VAL A O 1
ATOM 745 N N . SER A 1 91 ? 14.318 -4.490 9.320 1.00 55.94 91 SER A N 1
ATOM 746 C CA . SER A 1 91 ? 13.214 -5.344 9.768 1.00 55.94 91 SER A CA 1
ATOM 747 C C . SER A 1 91 ? 12.134 -4.488 10.438 1.00 55.94 91 SER A C 1
ATOM 749 O O . SER A 1 91 ? 12.442 -3.509 11.112 1.00 55.94 91 SER A O 1
ATOM 751 N N . PHE A 1 92 ? 10.859 -4.852 10.292 1.00 56.69 92 PHE A N 1
ATOM 752 C CA . PHE A 1 92 ? 9.753 -4.063 10.857 1.00 56.69 92 PHE A CA 1
ATOM 753 C C . PHE A 1 92 ? 9.826 -3.902 12.377 1.00 56.69 92 PHE A C 1
ATOM 755 O O . PHE A 1 92 ? 9.477 -2.846 12.888 1.00 56.69 92 PHE A O 1
ATOM 762 N N . ARG A 1 93 ? 10.319 -4.920 13.098 1.00 56.69 93 ARG A N 1
ATOM 763 C CA . ARG A 1 93 ? 10.577 -4.815 14.545 1.00 56.69 93 ARG A CA 1
ATOM 764 C C . ARG A 1 93 ? 11.624 -3.743 14.842 1.00 56.69 93 ARG A C 1
ATOM 766 O O . ARG A 1 93 ? 11.338 -2.819 15.589 1.00 56.69 93 ARG A O 1
ATOM 773 N N . LYS A 1 94 ? 12.770 -3.809 14.165 1.00 60.97 94 LYS A N 1
ATOM 774 C CA . LYS A 1 94 ? 13.861 -2.843 14.331 1.00 60.97 94 LYS A CA 1
ATOM 775 C C . LYS A 1 94 ? 13.448 -1.429 13.902 1.00 60.97 94 LYS A C 1
ATOM 777 O O . LYS A 1 94 ? 13.829 -0.452 14.530 1.00 60.97 94 LYS A O 1
ATOM 782 N N . ALA A 1 95 ? 12.612 -1.308 12.873 1.00 58.22 95 ALA A N 1
ATOM 783 C CA . ALA A 1 95 ? 12.058 -0.031 12.440 1.00 58.22 95 ALA A CA 1
ATOM 784 C C . ALA A 1 95 ? 11.117 0.593 13.489 1.00 58.22 95 ALA A C 1
ATOM 786 O O . ALA A 1 95 ? 11.120 1.809 13.654 1.00 58.22 95 ALA A O 1
ATOM 787 N N . LEU A 1 96 ? 10.333 -0.218 14.210 1.00 55.38 96 LEU A N 1
ATOM 788 C CA . LEU A 1 96 ? 9.488 0.260 15.309 1.00 55.38 96 LEU A CA 1
ATOM 789 C C . LEU A 1 96 ? 10.305 0.688 16.536 1.00 55.38 96 LEU A C 1
ATOM 791 O O . LEU A 1 96 ? 9.921 1.660 17.174 1.00 55.38 96 LEU A O 1
ATOM 795 N N . GLU A 1 97 ? 11.410 -0.000 16.833 1.00 61.44 97 GLU A N 1
ATOM 796 C CA . GLU A 1 97 ? 12.322 0.327 17.943 1.00 61.44 97 GLU A CA 1
ATOM 797 C C . GLU A 1 97 ? 13.083 1.638 17.710 1.00 61.44 97 GLU A C 1
ATOM 799 O O . GLU A 1 97 ? 13.186 2.445 18.620 1.00 61.44 97 GLU A O 1
ATOM 804 N N . ILE A 1 98 ? 13.558 1.893 16.484 1.00 58.09 98 ILE A N 1
ATOM 805 C CA . ILE A 1 98 ? 14.273 3.140 16.128 1.00 58.09 98 ILE A CA 1
ATOM 806 C C . ILE A 1 98 ? 13.340 4.367 16.134 1.00 58.09 98 ILE A C 1
ATOM 808 O O . ILE A 1 98 ? 13.799 5.504 16.158 1.00 58.09 98 ILE A O 1
ATOM 812 N N . SER A 1 99 ? 12.026 4.150 16.051 1.00 45.81 99 SER A N 1
ATOM 813 C CA . SER A 1 99 ? 11.035 5.224 15.930 1.00 45.81 99 SER A CA 1
ATOM 814 C C . SER A 1 99 ? 10.369 5.632 17.250 1.00 45.81 99 SER A C 1
ATOM 816 O O . SER A 1 99 ? 9.427 6.429 17.211 1.00 45.81 99 SER A O 1
ATOM 818 N N . GLY A 1 100 ? 10.751 5.007 18.365 1.00 41.34 100 GLY A N 1
ATOM 819 C CA . GLY A 1 100 ? 10.292 5.343 19.716 1.00 41.34 100 GLY A CA 1
ATOM 820 C C . GLY A 1 100 ? 11.311 6.213 20.427 1.00 41.34 100 GLY A C 1
ATOM 821 O O . GLY A 1 100 ? 10.854 7.045 21.236 1.00 41.34 100 GLY A O 1
#

Sequence (100 aa):
MKKEVVFNITGLRKLVRHYKLNTRDALKLRGLFNSRIISIAYTASGGFDSSNGEFYAKEREVNYQLRIKYKIPKIDKEKFLLLRKAKEAVSFRKALEISG